Protein AF-A0AAP8HU54-F1 (afdb_monomer_lite)

InterPro domains:
  IPR036259 MFS transporter superfamily [G3DSA:1.20.1250.20] (1-126)
  IPR036259 MFS transporter superfamily [SSF103473] (1-126)
  IPR050382 Major Facilitator Superfamily Sodium/Anion Cotransporter [PTHR11662] (2-126)

Secondary structure (DSSP, 8-state):
-TTHHHHHHHHHHHHH--SSTTT-TTS-HHHHHHHHHHHHHHHHHHTTS--GGG--HHHHHH-HHHHHHHHHHHHHHHHHHHHHHHHHHHHHHHTTT-HHHHHHHHHHHHHHHHHHHHHHHHHH--

Radius of gyration: 22.6 Å; chains: 1; bounding box: 46×39×54 Å

pLDDT: mean 82.89, std 9.74, range [59.0, 95.62]

Structure (mmCIF, N/CA/C/O backbone):
data_AF-A0AAP8HU54-F1
#
_entry.id   AF-A0AAP8HU54-F1
#
loop_
_atom_site.group_PDB
_atom_site.id
_atom_site.type_symbol
_atom_site.label_atom_id
_atom_site.label_alt_id
_atom_site.label_comp_id
_atom_site.label_asym_id
_atom_site.label_entity_id
_atom_site.label_seq_id
_atom_site.pdbx_PDB_ins_code
_atom_site.Cartn_x
_atom_site.Cartn_y
_atom_site.Cartn_z
_atom_site.occupancy
_atom_site.B_iso_or_equiv
_atom_site.auth_seq_id
_atom_site.auth_comp_id
_atom_site.auth_asym_id
_atom_site.auth_atom_id
_atom_site.pdbx_PDB_model_num
ATOM 1 N N . ILE A 1 1 ? -12.004 -5.988 -28.057 1.00 59.00 1 ILE A N 1
ATOM 2 C CA . ILE A 1 1 ? -11.867 -6.905 -26.891 1.00 59.00 1 ILE A CA 1
ATOM 3 C C . ILE A 1 1 ? -11.102 -6.213 -25.733 1.00 59.00 1 ILE A C 1
ATOM 5 O O . ILE A 1 1 ? -10.771 -6.842 -24.741 1.00 59.00 1 ILE A O 1
ATOM 9 N N . GLU A 1 2 ? -10.888 -4.889 -25.768 1.00 65.94 2 GLU A N 1
ATOM 10 C CA . GLU A 1 2 ? -10.069 -4.142 -24.785 1.00 65.94 2 GLU A CA 1
ATOM 11 C C . GLU A 1 2 ? -10.822 -3.712 -23.509 1.00 65.94 2 GLU A C 1
ATOM 13 O O . GLU A 1 2 ? -10.761 -2.575 -23.067 1.00 65.94 2 GLU A O 1
ATOM 18 N N . GLY A 1 3 ? -11.553 -4.625 -22.879 1.00 80.44 3 GLY A N 1
ATOM 19 C CA . GLY A 1 3 ? -12.268 -4.299 -21.635 1.00 80.44 3 GLY A CA 1
ATOM 20 C C . GLY A 1 3 ? -12.983 -5.476 -20.996 1.00 80.44 3 GLY A C 1
ATOM 21 O O . GLY A 1 3 ? -13.371 -5.404 -19.836 1.00 80.44 3 GLY A O 1
ATOM 22 N N . LEU A 1 4 ? -13.094 -6.590 -21.723 1.00 92.19 4 LEU A N 1
ATOM 23 C CA . LEU A 1 4 ? -13.698 -7.817 -21.220 1.00 92.19 4 LEU A CA 1
ATOM 24 C C . LEU A 1 4 ? -12.980 -8.324 -19.962 1.00 92.19 4 LEU A C 1
ATOM 26 O O . LEU A 1 4 ? -13.636 -8.664 -18.988 1.00 92.19 4 LEU A O 1
ATOM 30 N N . LEU A 1 5 ? -11.644 -8.298 -19.955 1.00 91.25 5 LEU A N 1
ATOM 31 C CA . LEU A 1 5 ? -10.837 -8.654 -18.785 1.00 91.25 5 LEU A CA 1
ATOM 32 C C . LEU A 1 5 ? -11.154 -7.763 -17.577 1.00 91.25 5 LEU A C 1
ATOM 34 O O . LEU A 1 5 ? -11.419 -8.278 -16.496 1.00 91.25 5 LEU A O 1
ATOM 38 N N . SER A 1 6 ? -11.209 -6.443 -17.768 1.00 92.69 6 SER A N 1
ATOM 39 C CA . SER A 1 6 ? -11.546 -5.497 -16.699 1.00 92.69 6 SER A CA 1
ATOM 40 C C . SER A 1 6 ? -12.960 -5.721 -16.160 1.00 92.69 6 SER A C 1
ATOM 42 O O . SER A 1 6 ? -13.158 -5.717 -14.950 1.00 92.69 6 SER A O 1
ATOM 44 N N . VAL A 1 7 ? -13.937 -5.971 -17.040 1.00 94.12 7 VAL A N 1
ATOM 45 C CA . VAL A 1 7 ? -15.330 -6.257 -16.655 1.00 94.12 7 VAL A CA 1
ATOM 46 C C . VAL A 1 7 ? -15.433 -7.569 -15.878 1.00 94.12 7 VAL A C 1
ATOM 48 O O . VAL A 1 7 ? -16.133 -7.621 -14.868 1.00 94.12 7 VAL A O 1
ATOM 51 N N . VAL A 1 8 ? -14.718 -8.615 -16.298 1.00 94.62 8 VAL A N 1
ATOM 52 C CA . VAL A 1 8 ? -14.672 -9.897 -15.579 1.00 94.62 8 VAL A CA 1
ATOM 53 C C . VAL A 1 8 ? -14.087 -9.706 -14.181 1.00 94.62 8 VAL A C 1
ATOM 55 O O . VAL A 1 8 ? -14.708 -10.121 -13.204 1.00 94.62 8 VAL A O 1
ATOM 58 N N . VAL A 1 9 ? -12.942 -9.025 -14.064 1.00 94.25 9 VAL A N 1
ATOM 59 C CA . VAL A 1 9 ? -12.304 -8.758 -12.764 1.00 94.25 9 VAL A CA 1
ATOM 60 C C . VAL A 1 9 ? -13.212 -7.917 -11.867 1.00 94.25 9 VAL A C 1
ATOM 62 O O . VAL A 1 9 ? -13.386 -8.259 -10.700 1.00 94.25 9 VAL A O 1
ATOM 65 N N . LEU A 1 10 ? -13.844 -6.870 -12.405 1.00 94.56 10 LEU A N 1
ATOM 66 C CA . LEU A 1 10 ? -14.782 -6.025 -11.662 1.00 94.56 10 LEU A CA 1
ATOM 67 C C . LEU A 1 10 ? -15.990 -6.825 -11.164 1.00 94.56 10 LEU A C 1
ATOM 69 O O . LEU A 1 10 ? -16.415 -6.654 -10.027 1.00 94.56 10 LEU A O 1
ATOM 73 N N . THR A 1 11 ? -16.525 -7.714 -12.001 1.00 94.19 11 THR A N 1
ATOM 74 C CA . THR A 1 11 ? -17.677 -8.550 -11.644 1.00 94.19 11 THR A CA 1
ATOM 75 C C . THR A 1 11 ? -17.317 -9.511 -10.516 1.00 94.19 11 THR A C 1
ATOM 77 O O . THR A 1 11 ? -18.063 -9.623 -9.547 1.00 94.19 11 THR A O 1
ATOM 80 N N . ILE A 1 12 ? -16.156 -10.168 -10.598 1.00 92.81 12 ILE A N 1
ATOM 81 C CA . ILE A 1 12 ? -15.667 -11.046 -9.525 1.00 92.81 12 ILE A CA 1
ATOM 82 C C . ILE A 1 12 ? -15.455 -10.240 -8.243 1.00 92.81 12 ILE A C 1
ATOM 84 O O . ILE A 1 12 ? -15.939 -10.640 -7.187 1.00 92.81 12 ILE A O 1
ATOM 88 N N . TRP A 1 13 ? -14.777 -9.093 -8.335 1.00 92.06 13 TRP A N 1
ATOM 89 C CA . TRP A 1 13 ? -14.546 -8.213 -7.193 1.00 92.06 13 TRP A CA 1
ATOM 90 C C . TRP A 1 13 ? -15.863 -7.804 -6.530 1.00 92.06 13 TRP A C 1
ATOM 92 O O . TRP A 1 13 ? -16.002 -7.977 -5.326 1.00 92.06 13 TRP A O 1
ATOM 102 N N . TRP A 1 14 ? -16.855 -7.369 -7.309 1.00 89.00 14 TRP A N 1
ATOM 103 C CA . TRP A 1 14 ? -18.169 -6.961 -6.808 1.00 89.00 14 TRP A CA 1
ATOM 104 C C . TRP A 1 14 ? -18.908 -8.081 -6.062 1.00 89.00 14 TRP A C 1
ATOM 106 O O . TRP A 1 14 ? -19.617 -7.816 -5.097 1.00 89.00 14 TRP A O 1
ATOM 116 N N . LEU A 1 15 ? -18.745 -9.337 -6.489 1.00 87.69 15 LEU A N 1
ATOM 117 C CA . LEU A 1 15 ? -19.390 -10.487 -5.849 1.00 87.69 15 LEU A CA 1
ATOM 118 C C . LEU A 1 15 ? -18.675 -10.965 -4.576 1.00 87.69 15 LEU A C 1
ATOM 120 O O . LEU A 1 15 ? -19.304 -11.614 -3.740 1.00 87.69 15 LEU A O 1
ATOM 124 N N . VAL A 1 16 ? -17.375 -10.691 -4.446 1.00 87.50 16 VAL A N 1
ATOM 125 C CA . VAL A 1 16 ? -16.528 -11.211 -3.357 1.00 87.50 16 VAL A CA 1
ATOM 126 C C . VAL A 1 16 ? -16.244 -10.157 -2.286 1.00 87.50 16 VAL A C 1
ATOM 128 O O . VAL A 1 16 ? -16.049 -10.506 -1.119 1.00 87.50 16 VAL A O 1
ATOM 131 N N . ILE A 1 17 ? -16.210 -8.876 -2.659 1.00 89.44 17 ILE A N 1
ATOM 132 C CA . ILE A 1 17 ? -15.878 -7.786 -1.746 1.00 89.44 17 ILE A CA 1
ATOM 133 C C . ILE A 1 17 ? -16.904 -7.692 -0.614 1.00 89.44 17 ILE A C 1
ATOM 135 O O . ILE A 1 17 ? -18.110 -7.850 -0.799 1.00 89.44 17 ILE A O 1
ATOM 139 N N . SER A 1 18 ? -16.419 -7.466 0.599 1.00 88.19 18 SER A N 1
ATOM 140 C CA . SER A 1 18 ? -17.252 -7.217 1.772 1.00 88.19 18 SER A CA 1
ATOM 141 C C . SER A 1 18 ? -16.492 -6.263 2.679 1.00 88.19 18 SER A C 1
ATOM 143 O O . SER A 1 18 ? -15.377 -6.570 3.096 1.00 88.19 18 SER A O 1
ATOM 145 N N . ASP A 1 19 ? -17.079 -5.104 2.974 1.00 84.25 19 ASP A N 1
ATOM 146 C CA . ASP A 1 19 ? -16.418 -4.060 3.769 1.00 84.25 19 ASP A CA 1
ATOM 147 C C . ASP A 1 19 ? -16.298 -4.445 5.250 1.00 84.25 19 ASP A C 1
ATOM 149 O O . ASP A 1 19 ? -15.489 -3.882 5.995 1.00 84.25 19 ASP A O 1
ATOM 153 N N . ARG A 1 20 ? -17.123 -5.398 5.701 1.00 82.81 20 ARG A N 1
ATOM 154 C CA . ARG A 1 20 ? -17.174 -5.864 7.088 1.00 82.81 20 ARG A CA 1
ATOM 155 C C . ARG A 1 20 ? -17.175 -7.389 7.159 1.00 82.81 20 ARG A C 1
ATOM 157 O O . ARG A 1 20 ? -17.864 -8.025 6.361 1.00 82.81 20 ARG A O 1
ATOM 164 N N . PRO A 1 21 ? -16.515 -7.988 8.172 1.00 84.06 21 PRO A N 1
ATOM 165 C CA . PRO A 1 21 ? -16.572 -9.434 8.399 1.00 84.06 21 PRO A CA 1
ATOM 166 C C . PRO A 1 21 ? -18.005 -9.958 8.583 1.00 84.06 21 PRO A C 1
ATOM 168 O O . PRO A 1 21 ? -18.292 -11.099 8.249 1.00 84.06 21 PRO A O 1
ATOM 171 N N . GLU A 1 22 ? -18.912 -9.120 9.099 1.00 83.62 22 GLU A N 1
ATOM 172 C CA . GLU A 1 22 ? -20.332 -9.440 9.322 1.00 83.62 22 GLU A CA 1
ATOM 173 C C . GLU A 1 22 ? -21.094 -9.689 8.011 1.00 83.62 22 GLU A C 1
ATOM 175 O O . GLU A 1 22 ? -22.018 -10.499 7.976 1.00 83.62 22 GLU A O 1
ATOM 180 N N . GLU A 1 23 ? -20.685 -9.016 6.934 1.00 83.56 23 GLU A N 1
ATOM 181 C CA . GLU A 1 23 ? -21.323 -9.053 5.613 1.00 83.56 23 GLU A CA 1
ATOM 182 C C . GLU A 1 23 ? -20.648 -10.072 4.675 1.00 83.56 23 GLU A C 1
ATOM 184 O O . GLU A 1 23 ? -21.200 -10.435 3.634 1.00 83.56 23 GLU A O 1
ATOM 189 N N . ALA A 1 24 ? -19.471 -10.579 5.062 1.00 85.12 24 ALA A N 1
ATOM 190 C CA . ALA A 1 24 ? -18.670 -11.508 4.277 1.00 85.12 24 ALA A CA 1
ATOM 191 C C . ALA A 1 24 ? -19.309 -12.903 4.210 1.00 85.12 24 ALA A C 1
ATOM 193 O O . ALA A 1 24 ? -19.139 -13.743 5.094 1.00 85.12 24 ALA A O 1
ATOM 194 N N . ARG A 1 25 ? -20.017 -13.183 3.109 1.00 80.38 25 ARG A N 1
ATOM 195 C CA . ARG A 1 25 ? -20.697 -14.474 2.870 1.00 80.38 25 ARG A CA 1
ATOM 196 C C . ARG A 1 25 ? -19.745 -15.654 2.660 1.00 80.38 25 ARG A C 1
ATOM 198 O O . ARG A 1 25 ? -20.169 -16.798 2.784 1.00 80.38 25 ARG A O 1
ATOM 205 N N . TRP A 1 26 ? -18.492 -15.381 2.310 1.00 85.44 26 TRP A N 1
ATOM 206 C CA . TRP A 1 26 ? -17.462 -16.390 2.060 1.00 85.44 26 TRP A CA 1
ATOM 207 C C . TRP A 1 26 ? -16.705 -16.807 3.329 1.00 85.44 26 TRP A C 1
ATOM 209 O O . TRP A 1 26 ? -15.982 -17.801 3.300 1.00 85.44 26 TRP A O 1
ATOM 219 N N . LEU A 1 27 ? -16.859 -16.070 4.436 1.00 86.31 27 LEU A N 1
ATOM 220 C CA . LEU A 1 27 ? -16.078 -16.279 5.649 1.00 86.31 27 LEU A CA 1
ATOM 221 C C . LEU A 1 27 ? -16.747 -17.315 6.576 1.00 86.31 27 LEU A C 1
ATOM 223 O O . LEU A 1 27 ? -17.928 -17.166 6.909 1.00 86.31 27 LEU A O 1
ATOM 227 N N . PRO A 1 28 ? -16.023 -18.347 7.050 1.00 90.44 28 PRO A N 1
ATOM 228 C CA . PRO A 1 28 ? -16.560 -19.307 8.008 1.00 90.44 28 PRO A CA 1
ATOM 229 C C . PRO A 1 28 ? -17.014 -18.635 9.308 1.00 90.44 28 PRO A C 1
ATOM 231 O O . PRO A 1 28 ? -16.346 -17.740 9.826 1.00 90.44 28 PRO A O 1
ATOM 234 N N . ALA A 1 29 ? -18.111 -19.123 9.898 1.00 88.00 29 ALA A N 1
ATOM 235 C CA . ALA A 1 29 ? -18.689 -18.537 11.113 1.00 88.00 29 ALA A CA 1
ATOM 236 C C . ALA A 1 29 ? -17.674 -18.417 12.266 1.00 88.00 29 ALA A C 1
ATOM 238 O O . ALA A 1 29 ? -17.625 -17.396 12.941 1.00 88.00 29 ALA A O 1
ATOM 239 N N . LYS A 1 30 ? -16.804 -19.421 12.442 1.00 88.38 30 LYS A N 1
ATOM 240 C CA . LYS A 1 30 ? -15.763 -19.419 13.481 1.00 88.38 30 LYS A CA 1
ATOM 241 C C . LYS A 1 30 ? -14.733 -18.297 13.292 1.00 88.38 30 LYS A C 1
ATOM 243 O O . LYS A 1 30 ? -14.358 -17.647 14.263 1.00 88.38 30 LYS A O 1
ATOM 248 N N . GLU A 1 31 ? -14.263 -18.084 12.063 1.00 88.44 31 GLU A N 1
ATOM 249 C CA . GLU A 1 31 ? -13.284 -17.034 11.747 1.00 88.44 31 GLU A CA 1
ATOM 250 C C . GLU A 1 31 ? -13.913 -15.650 11.846 1.00 88.44 31 GLU A C 1
ATOM 252 O O . GLU A 1 31 ? -13.321 -14.741 12.424 1.00 88.44 31 GLU A O 1
ATOM 257 N N . ARG A 1 32 ? -15.151 -15.509 11.362 1.00 88.75 32 ARG A N 1
ATOM 258 C CA . ARG A 1 32 ? -15.933 -14.285 11.525 1.00 88.75 32 ARG A CA 1
ATOM 259 C C . ARG A 1 32 ? -16.059 -13.904 12.996 1.00 88.75 32 ARG A C 1
ATOM 261 O O . ARG A 1 32 ? -15.737 -12.777 13.359 1.00 88.75 32 ARG A O 1
ATOM 268 N N . ASP A 1 33 ? -16.486 -14.834 13.843 1.00 89.50 33 ASP A N 1
ATOM 269 C CA . ASP A 1 33 ? -16.712 -14.558 15.261 1.00 89.50 33 ASP A CA 1
ATOM 270 C C . ASP A 1 33 ? -15.392 -14.232 15.989 1.00 89.50 33 ASP A C 1
ATOM 272 O O . ASP A 1 33 ? -15.359 -13.346 16.850 1.00 89.50 33 ASP A O 1
ATOM 276 N N . TYR A 1 34 ? -14.282 -14.870 15.594 1.00 90.62 34 TYR A N 1
ATOM 277 C CA . TYR A 1 34 ? -12.939 -14.509 16.056 1.00 90.62 34 TYR A CA 1
ATOM 278 C C . TYR A 1 34 ? -12.567 -13.067 15.672 1.00 90.62 34 TYR A C 1
ATOM 280 O O . TYR A 1 34 ? -12.228 -12.272 16.553 1.00 90.62 34 TYR A O 1
ATOM 288 N N . LEU A 1 35 ? -12.696 -12.699 14.391 1.00 89.62 35 LEU A N 1
ATOM 289 C CA . LEU A 1 35 ? -12.380 -11.352 13.903 1.00 89.62 35 LEU A CA 1
ATOM 290 C C . LEU A 1 35 ? -13.239 -10.284 14.584 1.00 89.62 35 LEU A C 1
ATOM 292 O O . LEU A 1 35 ? -12.719 -9.244 14.982 1.00 89.62 35 LEU A O 1
ATOM 296 N N . LEU A 1 36 ? -14.539 -10.538 14.759 1.00 91.50 36 LEU A N 1
ATOM 297 C CA . LEU A 1 36 ? -15.446 -9.614 15.444 1.00 91.50 36 LEU A CA 1
ATOM 298 C C . LEU A 1 36 ? -15.055 -9.410 16.906 1.00 91.50 36 LEU A C 1
ATOM 300 O O . LEU A 1 36 ? -15.068 -8.280 17.399 1.00 91.50 36 LEU A O 1
ATOM 304 N N . THR A 1 37 ? -14.665 -10.488 17.584 1.00 91.44 37 THR A N 1
ATOM 305 C CA . THR A 1 37 ? -14.209 -10.428 18.976 1.00 91.44 37 THR A CA 1
ATOM 306 C C . THR A 1 37 ? -12.915 -9.623 19.101 1.00 91.44 37 THR A C 1
ATOM 308 O O . THR A 1 37 ? -12.811 -8.764 19.983 1.00 91.44 37 THR A O 1
ATOM 311 N N . GLU A 1 38 ? -11.948 -9.845 18.209 1.00 90.44 38 GLU A N 1
ATOM 312 C CA . GLU A 1 38 ? -10.676 -9.113 18.216 1.00 90.44 38 GLU A CA 1
ATOM 313 C C . GLU A 1 38 ? -10.870 -7.631 17.864 1.00 90.44 38 GLU A C 1
ATOM 315 O O . GLU A 1 38 ? -10.398 -6.752 18.585 1.00 90.44 38 GLU A O 1
ATOM 320 N N . LEU A 1 39 ? -11.669 -7.331 16.834 1.00 88.06 39 LEU A N 1
ATOM 321 C CA . LEU A 1 39 ? -12.036 -5.961 16.456 1.00 88.06 39 LEU A CA 1
ATOM 322 C C . LEU A 1 39 ? -12.724 -5.220 17.609 1.00 88.06 39 LEU A C 1
ATOM 324 O O . LEU A 1 39 ? -12.442 -4.043 17.850 1.00 88.06 39 LEU A O 1
ATOM 328 N N . ALA A 1 40 ? -13.615 -5.890 18.342 1.00 88.56 40 ALA A N 1
ATOM 329 C CA . ALA A 1 40 ? -14.256 -5.316 19.519 1.00 88.56 40 ALA A CA 1
ATOM 330 C C . ALA A 1 40 ? -13.247 -5.049 20.648 1.00 88.56 40 ALA A C 1
ATOM 332 O O . ALA A 1 40 ? -13.320 -4.001 21.298 1.00 88.56 40 ALA A O 1
ATOM 333 N N . ARG A 1 41 ? -12.281 -5.953 20.865 1.00 89.50 41 ARG A N 1
ATOM 334 C CA . ARG A 1 41 ? -11.194 -5.761 21.837 1.00 89.50 41 ARG A CA 1
ATOM 335 C C . ARG A 1 41 ? -10.326 -4.557 21.468 1.00 89.50 41 ARG A C 1
ATOM 337 O O . ARG A 1 41 ? -10.069 -3.711 22.325 1.00 89.50 41 ARG A O 1
ATOM 344 N N . GLU A 1 42 ? -9.929 -4.436 20.204 1.00 85.38 42 GLU A N 1
ATOM 345 C CA . GLU A 1 42 ? -9.151 -3.297 19.712 1.00 85.38 42 GLU A CA 1
ATOM 346 C C . GLU A 1 42 ? -9.895 -1.968 19.853 1.00 85.38 42 GLU A C 1
ATOM 348 O O . GLU A 1 42 ? -9.300 -0.970 20.268 1.00 85.38 42 GLU A O 1
ATOM 353 N N . ARG A 1 43 ? -11.193 -1.937 19.523 1.00 83.62 43 ARG A N 1
ATOM 354 C CA . ARG A 1 43 ? -12.023 -0.734 19.681 1.00 83.62 43 ARG A CA 1
ATOM 355 C C . ARG A 1 43 ? -12.052 -0.286 21.139 1.00 83.62 43 ARG A C 1
ATOM 357 O O . ARG A 1 43 ? -11.707 0.863 21.403 1.00 83.62 43 ARG A O 1
ATOM 364 N N . LYS A 1 44 ? -12.312 -1.204 22.075 1.00 83.12 44 LY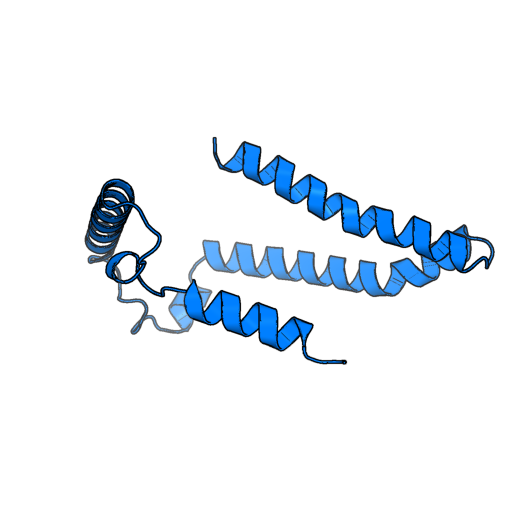S A N 1
ATOM 365 C CA . LYS A 1 44 ? -12.280 -0.921 23.521 1.00 83.12 44 LYS A CA 1
ATOM 366 C C . LYS A 1 44 ? -10.915 -0.428 23.998 1.00 83.12 44 LYS A C 1
ATOM 368 O O . LYS A 1 44 ? -10.833 0.540 24.747 1.00 83.12 44 LYS A O 1
ATOM 373 N N . ALA A 1 45 ? -9.822 -1.019 23.515 1.00 80.81 45 ALA A N 1
ATOM 374 C CA . ALA A 1 45 ? -8.470 -0.555 23.842 1.00 80.81 45 ALA A CA 1
ATOM 375 C C . ALA A 1 45 ? -8.170 0.866 23.314 1.00 80.81 45 ALA A C 1
ATOM 377 O O . ALA A 1 45 ? -7.293 1.560 23.838 1.00 80.81 45 ALA A O 1
ATOM 378 N N . ARG A 1 46 ? -8.884 1.316 22.274 1.00 73.56 46 ARG A N 1
ATOM 379 C CA . ARG A 1 46 ? -8.732 2.643 21.658 1.00 73.56 46 ARG A CA 1
ATOM 380 C C . ARG A 1 46 ? -9.735 3.686 22.164 1.00 73.56 46 ARG A C 1
ATOM 382 O O . ARG A 1 46 ? -9.487 4.866 21.932 1.00 73.56 46 ARG A O 1
ATOM 389 N N . GLU A 1 47 ? -10.798 3.302 22.875 1.00 64.81 47 GLU A N 1
ATOM 390 C CA . GLU A 1 47 ? -11.862 4.198 23.380 1.00 64.81 47 GLU A CA 1
ATOM 391 C C . GLU A 1 47 ? -11.353 5.329 24.299 1.00 64.81 47 GLU A C 1
ATOM 393 O O . GLU A 1 47 ? -11.985 6.377 24.391 1.00 64.81 47 GLU A O 1
ATOM 398 N N . GLY A 1 48 ? -10.172 5.183 24.913 1.00 60.06 48 GLY A N 1
ATOM 399 C CA . GLY A 1 48 ? -9.513 6.244 25.694 1.00 60.06 48 GLY A CA 1
ATOM 400 C C . GLY A 1 48 ? -8.666 7.239 24.883 1.00 60.06 48 GLY A C 1
ATOM 401 O O . GLY A 1 48 ? -8.041 8.128 25.463 1.00 60.06 48 GLY A O 1
ATOM 402 N N . ARG A 1 49 ? -8.577 7.092 23.555 1.00 63.53 49 ARG A N 1
ATOM 403 C CA . ARG A 1 49 ? -7.795 7.972 22.666 1.00 63.53 49 ARG A CA 1
ATOM 404 C C . ARG A 1 49 ? -8.731 8.879 21.867 1.00 63.53 49 ARG A C 1
ATOM 406 O O . ARG A 1 49 ? -9.860 8.511 21.564 1.00 63.53 49 ARG A O 1
ATOM 413 N N . VAL A 1 50 ? -8.252 10.075 21.508 1.00 59.31 50 VAL A N 1
ATOM 414 C CA . VAL A 1 50 ? -9.016 11.038 20.694 1.00 59.31 50 VAL A CA 1
ATOM 415 C C . VAL A 1 50 ? -9.540 10.335 19.431 1.00 59.31 50 VAL A C 1
ATOM 417 O O . VAL A 1 50 ? -8.727 9.756 18.703 1.00 59.31 50 VAL A O 1
ATOM 420 N N . PRO A 1 51 ? -10.857 10.378 19.145 1.00 62.41 51 PRO A N 1
ATOM 421 C CA . PRO A 1 51 ? -11.418 9.780 17.939 1.00 62.41 51 PRO A CA 1
ATOM 422 C C . PRO A 1 51 ? -10.701 10.310 16.695 1.00 62.41 51 PRO A C 1
ATOM 424 O O . PRO A 1 51 ? -10.549 11.524 16.550 1.00 62.41 51 PRO A O 1
ATOM 427 N N . ALA A 1 52 ? -10.294 9.424 15.778 1.00 61.19 52 ALA A N 1
ATOM 428 C CA . ALA A 1 52 ? -9.572 9.808 14.558 1.00 61.19 52 ALA A CA 1
ATOM 429 C C . ALA A 1 52 ? -10.317 10.888 13.746 1.00 61.19 52 ALA A C 1
ATOM 431 O O . ALA A 1 52 ? -9.691 11.791 13.202 1.00 61.19 52 ALA A O 1
ATOM 432 N N . ALA A 1 53 ? -11.654 10.861 13.768 1.00 61.84 53 ALA A N 1
ATOM 433 C CA . ALA A 1 53 ? -12.524 11.838 13.111 1.00 61.84 53 ALA A CA 1
ATOM 434 C C . ALA A 1 53 ? -12.444 13.270 13.687 1.00 61.84 53 ALA A C 1
ATOM 436 O O . ALA A 1 53 ? -12.910 14.209 13.050 1.00 61.84 53 ALA A O 1
ATOM 437 N N . LYS A 1 54 ? -11.875 13.457 14.886 1.00 63.81 54 LYS A N 1
ATOM 438 C CA . LYS A 1 54 ? -11.692 14.768 15.539 1.00 63.81 54 LYS A CA 1
ATOM 439 C C . LYS A 1 54 ? -10.219 15.100 15.792 1.00 63.81 54 LYS A C 1
ATOM 441 O O . LYS A 1 54 ? -9.919 16.057 16.506 1.00 63.81 54 LYS A O 1
ATOM 446 N N . ALA A 1 55 ? -9.290 14.310 15.253 1.00 66.69 55 ALA A N 1
ATOM 447 C CA . ALA A 1 55 ? -7.871 14.563 15.435 1.00 66.69 55 ALA A CA 1
ATOM 448 C C . ALA A 1 55 ? -7.468 15.828 14.651 1.00 66.69 55 ALA A C 1
ATOM 450 O O . ALA A 1 55 ? -7.663 15.880 13.437 1.00 66.69 55 ALA A O 1
ATOM 451 N N . PRO A 1 56 ? -6.900 16.860 15.301 1.00 77.56 56 PRO A N 1
ATOM 452 C CA . PRO A 1 56 ? -6.452 18.044 14.582 1.00 77.56 56 PRO A CA 1
ATOM 453 C C . PRO A 1 56 ? -5.297 17.664 13.651 1.00 77.56 56 PRO A C 1
ATOM 455 O O . PRO A 1 56 ? -4.418 16.898 14.046 1.00 77.56 56 PRO A O 1
ATOM 458 N N . LEU A 1 57 ? -5.234 18.246 12.449 1.00 78.88 57 LEU A N 1
ATOM 459 C CA . LEU A 1 57 ? -4.163 17.974 11.476 1.00 78.88 57 LEU A CA 1
ATOM 460 C C . LEU A 1 57 ? -2.760 18.152 12.093 1.00 78.88 57 LEU A C 1
ATOM 462 O O . LEU A 1 57 ? -1.840 17.382 11.839 1.00 78.88 57 LEU A O 1
ATOM 466 N N . LYS A 1 58 ? -2.610 19.108 13.015 1.00 80.00 58 LYS A N 1
ATOM 467 C CA . LYS A 1 58 ? -1.373 19.330 13.779 1.00 80.00 58 LYS A CA 1
ATOM 468 C C . LYS A 1 58 ? -0.960 18.132 14.653 1.00 80.00 58 LYS A C 1
ATOM 470 O O . LYS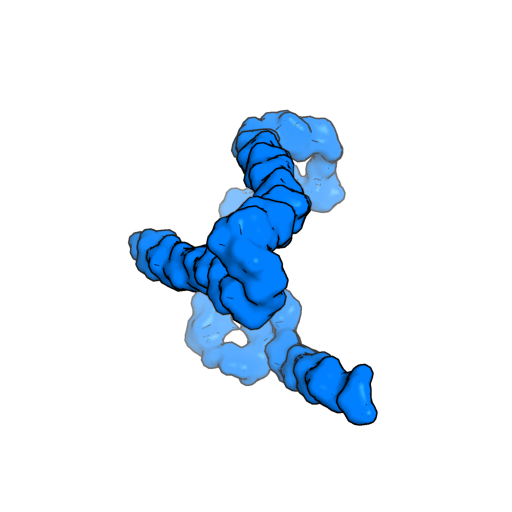 A 1 58 ? 0.228 17.938 14.897 1.00 80.00 58 LYS A O 1
ATOM 475 N N . ALA A 1 59 ? -1.906 17.318 15.127 1.00 79.88 59 ALA A N 1
ATOM 476 C CA . ALA A 1 59 ? -1.605 16.095 15.874 1.00 79.88 59 ALA A CA 1
ATOM 477 C C . ALA A 1 59 ? -0.995 15.001 14.987 1.00 79.88 59 ALA A C 1
ATOM 479 O O . ALA A 1 59 ? -0.194 14.213 15.486 1.00 79.88 59 ALA A O 1
ATOM 480 N N . VAL A 1 60 ? -1.306 14.997 13.687 1.00 80.38 60 VAL A N 1
ATOM 481 C CA . VAL A 1 60 ? -0.719 14.083 12.696 1.00 80.38 60 VAL A CA 1
ATOM 482 C C . VAL A 1 60 ? 0.781 14.359 12.561 1.00 80.38 60 VAL A C 1
ATOM 484 O O . VAL A 1 60 ? 1.592 13.466 12.787 1.00 80.38 60 VAL A O 1
ATOM 487 N N . PHE A 1 61 ? 1.164 15.621 12.343 1.00 84.75 61 PHE A N 1
ATOM 488 C CA . PHE A 1 61 ? 2.574 16.035 12.269 1.00 84.75 61 PHE A CA 1
ATOM 489 C C . PHE A 1 61 ? 3.337 15.880 13.594 1.00 84.75 61 PHE A C 1
ATOM 491 O O . PHE A 1 61 ? 4.557 15.743 13.605 1.00 84.75 61 PHE A O 1
ATOM 498 N N . ARG A 1 62 ? 2.635 15.869 14.734 1.00 83.69 62 ARG A N 1
ATOM 499 C CA . ARG A 1 62 ? 3.249 15.624 16.049 1.00 83.69 62 ARG A CA 1
ATOM 500 C C . ARG A 1 62 ? 3.510 14.137 16.320 1.00 83.69 62 ARG A C 1
ATOM 502 O O . ARG A 1 62 ? 4.245 13.806 17.252 1.00 83.69 62 ARG A O 1
ATOM 509 N N . ASN A 1 63 ? 2.934 13.232 15.528 1.00 85.00 63 ASN A N 1
ATOM 510 C CA . ASN A 1 63 ? 3.180 11.803 15.655 1.00 85.00 63 ASN A CA 1
ATOM 511 C C . ASN A 1 63 ? 4.563 11.454 15.077 1.00 85.00 63 ASN A C 1
ATOM 513 O O . ASN A 1 63 ? 4.741 11.309 13.869 1.00 85.00 63 ASN A O 1
ATOM 517 N N . LYS A 1 64 ? 5.551 11.286 15.967 1.00 85.56 64 LYS A N 1
ATOM 518 C CA . LYS A 1 64 ? 6.935 10.941 15.596 1.00 85.56 64 LYS A CA 1
ATOM 519 C C . LYS A 1 64 ? 7.032 9.636 14.797 1.00 85.56 64 LYS A C 1
ATOM 521 O O . LYS A 1 64 ? 7.891 9.534 13.929 1.00 85.56 64 LYS A O 1
ATOM 526 N N . GLY A 1 65 ? 6.176 8.652 15.084 1.00 88.44 65 GLY A N 1
ATOM 527 C CA . GLY A 1 65 ? 6.144 7.383 14.353 1.00 88.44 65 GLY A CA 1
ATOM 528 C C . GLY A 1 65 ? 5.705 7.585 12.907 1.00 88.44 65 GLY A C 1
ATOM 529 O O . GLY A 1 65 ? 6.400 7.163 11.988 1.00 88.44 65 GLY A O 1
ATOM 530 N N . LEU A 1 66 ? 4.618 8.331 12.705 1.00 89.00 66 LEU A N 1
ATOM 531 C CA . LEU A 1 66 ? 4.155 8.687 11.366 1.00 89.00 66 LEU A CA 1
ATOM 532 C C . LEU A 1 66 ? 5.205 9.496 10.600 1.00 89.00 66 LEU A C 1
ATOM 534 O O . LEU A 1 66 ? 5.454 9.219 9.434 1.00 89.00 66 LEU A O 1
ATOM 538 N N . MET A 1 67 ? 5.860 10.463 11.247 1.00 91.88 67 MET A N 1
ATOM 539 C CA . MET A 1 67 ? 6.865 11.276 10.560 1.00 91.88 67 MET A CA 1
ATOM 540 C C . MET A 1 67 ? 8.089 10.475 10.126 1.00 91.88 67 MET A C 1
ATOM 542 O O . MET A 1 67 ? 8.614 10.721 9.043 1.00 91.88 67 MET A O 1
ATOM 546 N N . ARG A 1 68 ? 8.495 9.466 10.906 1.00 93.12 68 ARG A N 1
ATOM 547 C CA . ARG A 1 68 ? 9.518 8.504 10.474 1.00 93.12 68 ARG A CA 1
ATOM 548 C C . ARG A 1 68 ? 9.077 7.736 9.229 1.00 93.12 68 ARG A C 1
ATOM 550 O O . ARG A 1 68 ? 9.869 7.628 8.302 1.00 93.12 68 ARG A O 1
ATOM 557 N N . LEU A 1 69 ? 7.828 7.262 9.184 1.00 93.12 69 LEU A N 1
ATOM 558 C CA . LEU A 1 69 ? 7.283 6.578 8.004 1.00 93.12 69 LEU A CA 1
ATOM 559 C C . LEU A 1 69 ? 7.228 7.500 6.782 1.00 93.12 69 LEU A C 1
ATOM 561 O O . LEU A 1 69 ? 7.588 7.074 5.693 1.00 93.12 69 LEU A O 1
ATOM 565 N N . VAL A 1 70 ? 6.842 8.766 6.956 1.00 93.56 70 VAL A N 1
ATOM 566 C CA . VAL A 1 70 ? 6.815 9.753 5.863 1.00 93.56 70 VAL A CA 1
ATOM 567 C C . VAL A 1 70 ? 8.213 10.001 5.307 1.00 93.56 70 VAL A C 1
ATOM 569 O O . VAL A 1 70 ? 8.395 9.977 4.095 1.00 93.56 70 VAL A O 1
ATOM 572 N N . VAL A 1 71 ? 9.205 10.214 6.174 1.00 95.19 71 VAL A N 1
ATOM 573 C CA . VAL A 1 71 ? 10.596 10.429 5.749 1.00 95.19 71 VAL A CA 1
ATOM 574 C C . VAL A 1 71 ? 11.150 9.183 5.059 1.00 95.19 71 VAL A C 1
ATOM 576 O O . VAL A 1 71 ? 11.754 9.293 3.996 1.00 95.19 71 VAL A O 1
ATOM 579 N N . LEU A 1 72 ? 10.898 7.996 5.616 1.00 95.62 72 LEU A N 1
ATOM 580 C CA . LEU A 1 72 ? 11.286 6.729 4.999 1.00 95.62 72 LEU A CA 1
ATOM 581 C C . LEU A 1 72 ? 10.660 6.575 3.606 1.00 95.62 72 LEU A C 1
ATOM 583 O O . LEU A 1 72 ? 11.365 6.283 2.645 1.00 95.62 72 LEU A O 1
ATOM 587 N N . ASN A 1 73 ? 9.357 6.839 3.489 1.00 94.19 73 ASN A N 1
ATOM 588 C CA . ASN A 1 73 ? 8.637 6.775 2.223 1.00 94.19 73 ASN A CA 1
ATOM 589 C C . ASN A 1 73 ? 9.157 7.811 1.218 1.00 94.19 73 ASN A C 1
ATOM 591 O O . ASN A 1 73 ? 9.254 7.521 0.034 1.00 94.19 73 ASN A O 1
ATOM 595 N N . PHE A 1 74 ? 9.531 9.008 1.671 1.00 95.62 74 PHE A N 1
ATOM 596 C CA . PHE A 1 74 ? 10.118 10.034 0.810 1.00 95.62 74 PHE A CA 1
ATOM 597 C C . PHE A 1 74 ? 11.439 9.567 0.182 1.00 95.62 74 PHE A C 1
ATOM 599 O O . PHE A 1 74 ? 11.625 9.694 -1.031 1.00 95.62 74 PHE A O 1
ATOM 606 N N . PHE A 1 75 ? 12.338 8.988 0.981 1.00 95.19 75 PHE A N 1
ATOM 607 C CA . PHE A 1 75 ? 13.593 8.435 0.465 1.00 95.19 75 PHE A CA 1
ATOM 608 C C . PHE A 1 75 ? 13.361 7.229 -0.445 1.00 95.19 75 PHE A C 1
ATOM 610 O O . PHE A 1 75 ? 13.997 7.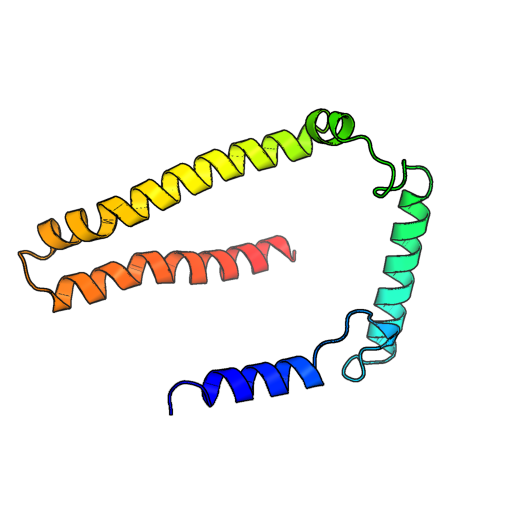139 -1.493 1.00 95.19 75 PHE A O 1
ATOM 617 N N . TYR A 1 76 ? 12.417 6.355 -0.085 1.00 93.75 76 TYR A N 1
ATOM 618 C CA . TYR A 1 76 ? 12.008 5.234 -0.927 1.00 93.75 76 TYR A CA 1
ATOM 619 C C . TYR A 1 76 ? 11.523 5.712 -2.302 1.00 93.75 76 TYR A C 1
ATOM 621 O O . TYR A 1 76 ? 12.083 5.304 -3.314 1.00 93.75 76 TYR A O 1
ATOM 629 N N . GLN A 1 77 ? 10.571 6.651 -2.349 1.00 94.19 77 GLN A N 1
ATOM 630 C CA . GLN A 1 77 ? 10.053 7.193 -3.609 1.00 94.19 77 GLN A CA 1
ATOM 631 C C . GLN A 1 77 ? 11.139 7.901 -4.425 1.00 94.19 77 GLN A C 1
ATOM 633 O O . GLN A 1 77 ? 11.169 7.783 -5.644 1.00 94.19 77 GLN A O 1
ATOM 638 N N . THR A 1 78 ? 12.043 8.633 -3.770 1.00 93.19 78 THR A N 1
ATOM 639 C CA . THR A 1 78 ? 13.162 9.292 -4.461 1.00 93.19 78 THR A CA 1
ATOM 640 C C . THR A 1 78 ? 14.075 8.263 -5.134 1.00 93.19 78 THR A C 1
ATOM 642 O O . THR A 1 78 ? 14.458 8.445 -6.289 1.00 93.19 78 THR A O 1
ATOM 645 N N . GLY A 1 79 ? 14.388 7.167 -4.434 1.00 89.75 79 GLY A N 1
ATOM 646 C CA . GLY A 1 79 ? 15.156 6.052 -4.987 1.00 89.75 79 GLY A CA 1
ATOM 647 C C . GLY A 1 79 ? 14.429 5.345 -6.130 1.00 89.75 79 GLY A C 1
ATOM 648 O O . GLY A 1 79 ? 15.037 5.098 -7.167 1.00 89.75 79 GLY A O 1
ATOM 649 N N . ASP A 1 80 ? 13.131 5.087 -5.974 1.00 88.94 80 ASP A N 1
ATOM 650 C CA . ASP A 1 80 ? 12.289 4.420 -6.974 1.00 88.94 80 ASP A CA 1
ATOM 651 C C . ASP A 1 80 ? 12.171 5.223 -8.280 1.00 88.94 80 ASP A C 1
ATOM 653 O O . ASP A 1 80 ? 12.333 4.683 -9.378 1.00 88.94 80 ASP A O 1
ATOM 657 N N . TYR A 1 81 ? 11.990 6.544 -8.187 1.00 89.00 81 TYR A N 1
ATOM 658 C CA . TYR A 1 81 ? 11.987 7.406 -9.370 1.00 89.00 81 TYR A CA 1
ATOM 659 C C . TYR A 1 81 ? 13.362 7.480 -10.038 1.00 89.00 81 TYR A C 1
ATOM 661 O O . TYR A 1 81 ? 13.442 7.405 -11.265 1.00 89.00 81 TYR A O 1
ATOM 669 N N . GLY A 1 82 ? 14.445 7.591 -9.261 1.00 87.69 82 GLY A N 1
ATOM 670 C CA . GLY A 1 82 ? 15.805 7.561 -9.809 1.00 87.69 82 GLY A CA 1
ATOM 671 C C . GLY A 1 82 ? 16.093 6.246 -10.535 1.00 87.69 82 GLY A C 1
ATOM 672 O O . GLY A 1 82 ? 16.592 6.243 -11.660 1.00 87.69 82 GLY A O 1
ATOM 673 N N . TYR A 1 83 ? 15.686 5.135 -9.925 1.00 85.00 83 TYR A N 1
ATOM 674 C CA . TYR A 1 83 ? 15.752 3.804 -10.506 1.00 85.00 83 TYR A CA 1
ATOM 675 C C . TYR A 1 83 ? 14.959 3.719 -11.819 1.00 85.00 83 TYR A C 1
ATOM 677 O O . TYR A 1 83 ? 15.520 3.361 -12.849 1.00 85.00 83 TYR A O 1
ATOM 685 N N . THR A 1 84 ? 13.693 4.130 -11.825 1.00 83.88 84 THR A N 1
ATOM 686 C CA . THR A 1 84 ? 12.821 4.051 -13.008 1.00 83.88 84 THR A CA 1
ATOM 687 C C . THR A 1 84 ? 13.333 4.895 -14.178 1.00 83.88 84 THR A C 1
ATOM 689 O O . THR A 1 84 ? 13.236 4.476 -15.331 1.00 83.88 84 THR A O 1
ATOM 692 N N . LEU A 1 85 ? 13.903 6.072 -13.903 1.00 84.88 85 LEU A N 1
ATOM 693 C CA . LEU A 1 85 ? 14.424 6.964 -14.942 1.00 84.88 85 LEU A CA 1
ATOM 694 C C . LEU A 1 85 ? 15.752 6.479 -15.532 1.00 84.88 85 LEU A C 1
ATOM 696 O O . LEU A 1 85 ? 15.972 6.626 -16.734 1.00 84.88 85 LEU A O 1
ATOM 700 N N . TRP A 1 86 ? 16.641 5.920 -14.710 1.00 82.88 86 TRP A N 1
ATOM 701 C CA . TRP A 1 86 ? 18.000 5.558 -15.133 1.00 82.88 86 TRP A CA 1
ATOM 702 C C . TRP A 1 86 ? 18.194 4.080 -15.451 1.00 82.88 86 TRP A C 1
ATOM 704 O O . TRP A 1 86 ? 19.194 3.717 -16.078 1.00 82.88 86 TRP A O 1
ATOM 714 N N . LEU A 1 87 ? 17.257 3.216 -15.062 1.00 81.06 87 LEU A N 1
ATOM 715 C CA . LEU A 1 87 ? 17.292 1.801 -15.411 1.00 81.06 87 LEU A CA 1
ATOM 716 C C . LEU A 1 87 ? 17.293 1.593 -16.935 1.00 81.06 87 LEU A C 1
ATOM 718 O O . LEU A 1 87 ? 18.174 0.877 -17.410 1.00 81.06 87 LEU A O 1
ATOM 722 N N . PRO A 1 88 ? 16.395 2.205 -17.735 1.00 72.94 88 PRO A N 1
ATOM 723 C CA . PRO A 1 8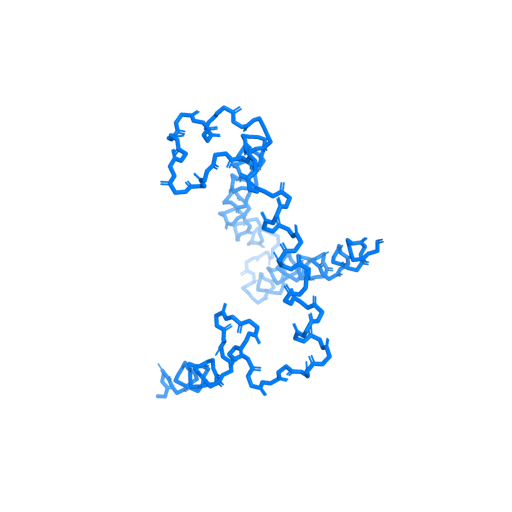8 ? 16.340 1.927 -19.169 1.00 72.94 88 PRO A CA 1
ATOM 724 C C . PRO A 1 88 ? 17.606 2.382 -19.898 1.00 72.94 88 PRO A C 1
ATOM 726 O O . PRO A 1 88 ? 18.086 1.685 -20.790 1.00 72.94 88 PRO A O 1
ATOM 729 N N . THR A 1 89 ? 18.169 3.529 -19.504 1.00 76.12 89 THR A N 1
ATOM 730 C CA . THR A 1 89 ? 19.417 4.055 -20.073 1.00 76.12 89 THR A CA 1
ATOM 731 C C . THR A 1 89 ? 20.605 3.175 -19.704 1.00 76.12 89 THR A C 1
ATOM 733 O O . THR A 1 89 ? 21.332 2.746 -20.593 1.00 76.12 89 THR A O 1
ATOM 736 N N . SER A 1 90 ? 20.736 2.801 -18.427 1.00 76.12 90 SER A N 1
ATOM 737 C CA . SER A 1 90 ? 21.815 1.918 -17.962 1.00 76.12 90 SER A CA 1
ATOM 738 C C . SER A 1 90 ? 21.750 0.538 -18.622 1.00 76.12 90 SER A C 1
ATOM 740 O O . SER A 1 90 ? 22.768 -0.017 -19.030 1.00 76.12 90 SER A O 1
ATOM 742 N N . LEU A 1 91 ? 20.544 -0.017 -18.772 1.00 75.25 91 LEU A N 1
ATOM 743 C CA . LEU A 1 91 ? 20.346 -1.297 -19.447 1.00 75.25 91 LEU A CA 1
ATOM 744 C C . LEU A 1 91 ? 20.642 -1.222 -20.944 1.00 75.25 91 LEU A C 1
ATOM 746 O O . LEU A 1 91 ? 21.168 -2.184 -21.498 1.00 75.25 91 LEU A O 1
ATOM 750 N N . LYS A 1 92 ? 20.334 -0.103 -21.608 1.00 69.75 92 LYS A N 1
ATOM 751 C CA . LYS A 1 92 ? 20.652 0.101 -23.028 1.00 69.75 92 LYS A CA 1
ATOM 752 C C . LYS A 1 92 ? 22.162 0.118 -23.273 1.00 69.75 92 LYS A C 1
ATOM 754 O O . LYS A 1 92 ? 22.610 -0.500 -24.242 1.00 69.75 92 LYS A O 1
ATOM 759 N N . ASP A 1 93 ? 22.915 0.764 -22.386 1.00 71.94 93 ASP A N 1
ATOM 760 C CA . ASP A 1 93 ? 24.380 0.812 -22.439 1.00 71.94 93 ASP A CA 1
ATOM 761 C C . ASP A 1 93 ? 24.992 -0.580 -22.198 1.00 71.94 93 ASP A C 1
ATOM 763 O O . ASP A 1 93 ? 25.893 -1.000 -22.924 1.00 71.94 93 ASP A O 1
ATOM 767 N N . LEU A 1 94 ? 24.445 -1.345 -21.245 1.00 70.06 94 LEU A N 1
ATOM 768 C CA . LEU A 1 94 ? 24.874 -2.718 -20.939 1.00 70.06 94 LEU A CA 1
ATOM 769 C C . LEU A 1 94 ? 24.503 -3.739 -22.029 1.00 70.06 94 LEU A C 1
ATOM 771 O O . LEU A 1 94 ? 25.245 -4.690 -22.264 1.00 70.06 94 LEU A O 1
ATOM 775 N N . ALA A 1 95 ? 23.361 -3.568 -22.700 1.00 65.81 95 ALA A N 1
ATOM 776 C CA . ALA A 1 95 ? 22.852 -4.510 -23.700 1.00 65.81 95 ALA A CA 1
ATOM 777 C C . ALA A 1 95 ? 23.426 -4.300 -25.114 1.00 65.81 95 ALA A C 1
ATOM 779 O O . ALA A 1 95 ? 22.997 -4.982 -26.052 1.00 65.81 95 ALA A O 1
ATOM 780 N N . GLY A 1 96 ? 24.346 -3.343 -25.299 1.00 66.50 96 GLY A N 1
ATOM 781 C CA . GLY A 1 96 ? 24.987 -3.074 -26.590 1.00 66.50 96 GLY A CA 1
ATOM 782 C C . GLY A 1 96 ? 24.005 -2.702 -27.709 1.00 66.50 96 GLY A C 1
ATOM 783 O O . GLY A 1 96 ? 24.273 -2.971 -28.876 1.00 66.50 96 GLY A O 1
ATOM 784 N N . GLY A 1 97 ? 22.840 -2.136 -27.369 1.00 63.97 97 GLY A N 1
ATOM 785 C CA . GLY A 1 97 ? 21.812 -1.730 -28.337 1.00 63.97 97 GLY A CA 1
ATOM 786 C C . GLY A 1 97 ? 20.807 -2.812 -28.764 1.00 63.97 97 GLY A C 1
ATOM 787 O O . GLY A 1 97 ? 19.890 -2.499 -29.524 1.00 63.97 97 GLY A O 1
ATOM 788 N N . SER A 1 98 ? 20.900 -4.053 -28.266 1.00 72.75 98 SER A N 1
ATOM 789 C CA . SER A 1 98 ? 19.893 -5.096 -28.539 1.00 72.75 98 SER A CA 1
ATOM 790 C C . SER A 1 98 ? 18.646 -4.932 -27.655 1.00 72.75 98 SER A C 1
ATOM 792 O O . SER A 1 98 ? 18.678 -5.221 -26.458 1.00 72.75 98 SER A O 1
ATOM 794 N N . MET A 1 99 ? 17.517 -4.513 -28.241 1.00 67.50 99 MET A N 1
ATOM 795 C CA . MET A 1 99 ? 16.240 -4.306 -27.527 1.00 67.50 99 MET A CA 1
ATOM 796 C C . MET A 1 99 ? 15.701 -5.565 -26.829 1.00 67.50 99 MET A C 1
ATOM 798 O O . MET A 1 99 ? 15.107 -5.457 -25.758 1.00 67.50 99 MET A O 1
ATOM 802 N N . ALA A 1 100 ? 15.932 -6.756 -27.391 1.00 73.12 100 ALA A N 1
ATOM 803 C CA . ALA A 1 100 ? 15.488 -8.012 -26.783 1.00 73.12 100 ALA A CA 1
ATOM 804 C C . ALA A 1 100 ? 16.214 -8.294 -25.454 1.00 73.12 100 ALA A C 1
ATOM 806 O O . ALA A 1 100 ? 15.588 -8.692 -24.472 1.00 73.12 100 ALA A O 1
ATOM 807 N N . ASN A 1 101 ? 17.519 -8.010 -25.394 1.00 71.38 101 ASN A N 1
ATOM 808 C CA . ASN A 1 101 ? 18.325 -8.218 -24.190 1.00 71.38 101 ASN A CA 1
ATOM 809 C C . ASN A 1 101 ? 18.000 -7.187 -23.099 1.00 71.38 101 ASN A C 1
ATOM 811 O O . ASN A 1 101 ? 17.966 -7.540 -21.921 1.00 71.38 101 ASN A O 1
ATOM 815 N N . VAL A 1 102 ? 17.687 -5.941 -23.480 1.00 72.62 102 VAL A N 1
ATOM 816 C CA . VAL A 1 102 ? 17.208 -4.909 -22.540 1.00 72.62 102 VAL A CA 1
ATOM 817 C C . VAL A 1 102 ? 15.926 -5.364 -21.843 1.00 72.62 102 VAL A C 1
ATOM 819 O O . VAL A 1 102 ? 15.819 -5.227 -20.628 1.00 72.62 102 VAL A O 1
ATOM 822 N N . GLY A 1 103 ? 14.977 -5.946 -22.585 1.00 72.38 103 GLY A N 1
ATOM 823 C CA . GLY A 1 103 ? 13.718 -6.439 -22.022 1.00 72.38 103 GLY A CA 1
ATOM 824 C C . GLY A 1 103 ? 13.919 -7.539 -20.976 1.00 72.38 103 GLY A C 1
ATOM 825 O O . GLY A 1 103 ? 13.352 -7.462 -19.890 1.00 72.38 103 GLY A O 1
ATOM 826 N N . VAL A 1 104 ? 14.773 -8.528 -21.259 1.00 77.00 104 VAL A N 1
ATOM 827 C CA . VAL A 1 104 ? 15.069 -9.623 -20.313 1.00 77.00 104 VAL A CA 1
ATOM 828 C C . VAL A 1 104 ? 15.772 -9.106 -19.056 1.00 77.00 104 VAL A C 1
ATOM 830 O O . VAL A 1 104 ? 15.403 -9.482 -17.943 1.00 77.00 104 VAL A O 1
ATOM 833 N N . LEU A 1 105 ? 16.746 -8.207 -19.213 1.00 74.31 105 LEU A N 1
ATOM 834 C CA . LEU A 1 105 ? 17.466 -7.620 -18.081 1.00 74.31 105 LEU A CA 1
ATOM 835 C C . LEU A 1 105 ? 16.583 -6.683 -17.244 1.00 74.31 105 LEU A C 1
ATOM 837 O O . LEU A 1 105 ? 16.777 -6.597 -16.034 1.00 74.31 105 LEU A O 1
ATOM 841 N N . ALA A 1 106 ? 15.594 -6.025 -17.855 1.00 75.88 106 ALA A N 1
ATOM 842 C CA . ALA A 1 106 ? 14.649 -5.162 -17.152 1.00 75.88 106 ALA A CA 1
ATOM 843 C C . ALA A 1 106 ? 13.686 -5.944 -16.251 1.00 75.88 106 ALA A C 1
ATOM 845 O O . ALA A 1 106 ? 13.290 -5.427 -15.214 1.00 75.88 106 ALA A O 1
ATOM 846 N N . ILE A 1 107 ? 13.334 -7.188 -16.598 1.00 81.94 107 ILE A N 1
ATOM 847 C CA . ILE A 1 107 ? 12.405 -8.012 -15.804 1.00 81.94 107 ILE A CA 1
ATOM 848 C C . ILE A 1 107 ? 13.009 -8.399 -14.448 1.00 81.94 107 ILE A C 1
ATOM 850 O O . ILE A 1 107 ? 12.299 -8.425 -13.443 1.00 81.94 107 ILE A O 1
ATOM 854 N N . LEU A 1 108 ? 14.313 -8.687 -14.398 1.00 81.25 108 LEU A N 1
ATOM 855 C CA . LEU A 1 108 ? 14.990 -9.193 -13.197 1.00 81.25 108 LEU A CA 1
ATOM 856 C C . LEU A 1 108 ? 14.785 -8.291 -11.963 1.00 81.25 108 LEU A C 1
ATOM 858 O O . LEU A 1 108 ? 14.334 -8.794 -10.928 1.00 81.25 108 LEU A O 1
ATOM 862 N N . PRO A 1 109 ? 15.024 -6.972 -12.046 1.00 79.69 109 PRO A N 1
ATOM 863 C CA . PRO A 1 109 ? 14.723 -6.073 -10.946 1.00 79.69 109 PRO A CA 1
ATOM 864 C C . PRO A 1 109 ? 13.254 -5.953 -10.547 1.00 79.69 109 PRO A C 1
ATOM 866 O O . PRO A 1 109 ? 13.004 -5.572 -9.415 1.00 79.69 109 PRO A O 1
ATOM 869 N N . PHE A 1 110 ? 12.288 -6.226 -11.430 1.00 81.00 110 PHE A N 1
ATOM 870 C CA . PHE A 1 110 ? 10.864 -6.200 -11.066 1.00 81.00 110 PHE A CA 1
ATOM 871 C C . PHE A 1 110 ? 10.421 -7.513 -10.409 1.00 81.00 110 PHE A C 1
ATOM 873 O O . PHE A 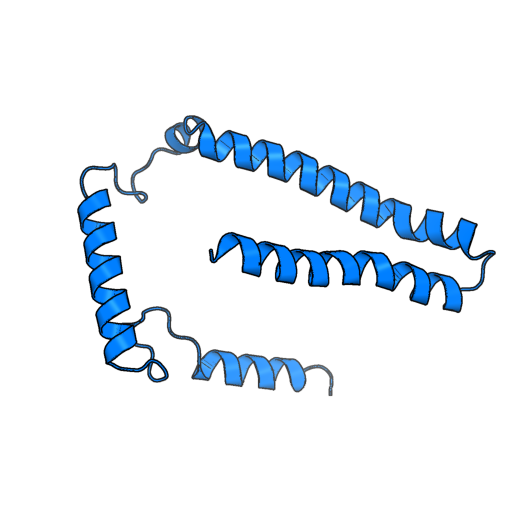1 110 ? 9.530 -7.517 -9.561 1.00 81.00 110 PHE A O 1
ATOM 880 N N . VAL A 1 111 ? 11.077 -8.628 -10.741 1.00 86.00 111 VAL A N 1
ATOM 881 C CA . VAL A 1 111 ? 10.840 -9.932 -10.103 1.00 86.00 111 VAL A CA 1
ATOM 882 C C . VAL A 1 111 ? 11.483 -10.010 -8.714 1.00 86.00 111 VAL A C 1
ATOM 884 O O . VAL A 1 111 ? 10.933 -10.651 -7.819 1.00 86.00 111 VAL A O 1
ATOM 887 N N . ALA A 1 112 ? 12.611 -9.332 -8.489 1.00 85.38 112 ALA A N 1
ATOM 888 C CA . ALA A 1 112 ? 13.285 -9.332 -7.189 1.00 85.38 112 ALA A CA 1
ATOM 889 C C . ALA A 1 112 ? 12.396 -8.816 -6.024 1.00 85.38 112 ALA A C 1
ATOM 891 O O . ALA A 1 112 ? 12.327 -9.502 -5.002 1.00 85.38 112 ALA A O 1
ATOM 892 N N . PRO A 1 113 ? 11.6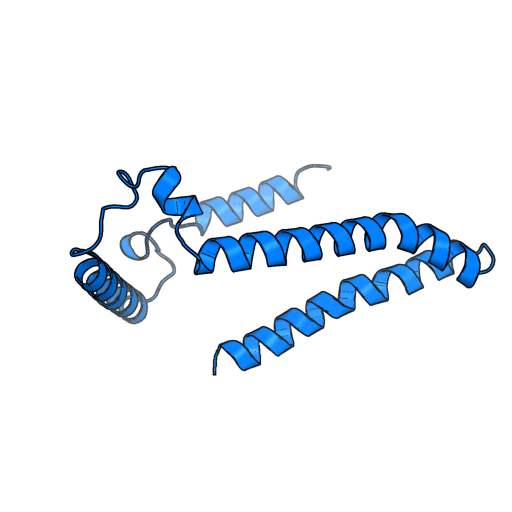47 -7.700 -6.150 1.00 87.38 113 PRO A N 1
ATOM 893 C CA . PRO A 1 113 ? 10.654 -7.269 -5.172 1.00 87.38 113 PRO A CA 1
ATOM 894 C C . PRO A 1 113 ? 9.542 -8.287 -4.939 1.00 87.38 113 PRO A C 1
ATOM 896 O O . PRO A 1 113 ? 9.137 -8.460 -3.796 1.00 87.38 113 PRO A O 1
ATOM 899 N N . LEU A 1 114 ? 9.073 -8.999 -5.974 1.00 88.44 114 LEU A N 1
ATOM 900 C CA . LEU A 1 114 ? 8.049 -10.039 -5.803 1.00 88.44 114 LEU A CA 1
ATOM 901 C C . LEU A 1 114 ? 8.541 -11.154 -4.873 1.00 88.44 114 LEU A C 1
ATOM 903 O O . LEU A 1 114 ? 7.845 -11.528 -3.929 1.00 88.44 114 LEU A O 1
ATOM 907 N N . ALA A 1 115 ? 9.764 -11.643 -5.094 1.00 89.69 115 ALA A N 1
ATOM 908 C CA . ALA A 1 115 ? 10.383 -12.627 -4.209 1.00 89.69 115 ALA A CA 1
ATOM 909 C C . ALA A 1 115 ? 10.646 -12.045 -2.809 1.00 89.69 115 ALA A C 1
ATOM 911 O O . ALA A 1 115 ? 10.393 -12.706 -1.802 1.00 89.69 115 ALA A O 1
ATOM 912 N N . GLY A 1 116 ? 11.109 -10.794 -2.742 1.00 90.00 116 GLY A N 1
ATOM 913 C CA . GLY A 1 116 ? 11.378 -10.089 -1.491 1.00 90.00 116 GLY A CA 1
ATOM 914 C C . GLY A 1 116 ? 10.135 -9.942 -0.616 1.00 90.00 116 GLY A C 1
ATOM 915 O O . GLY A 1 116 ? 10.195 -10.264 0.568 1.00 90.00 116 GLY A O 1
ATOM 916 N N . ILE A 1 117 ? 9.003 -9.530 -1.195 1.00 91.44 117 ILE A N 1
ATOM 917 C CA . ILE A 1 117 ? 7.721 -9.414 -0.488 1.00 91.44 117 ILE A CA 1
ATOM 918 C C . ILE A 1 117 ? 7.316 -10.773 0.077 1.00 91.44 117 ILE A C 1
ATOM 920 O O . ILE A 1 117 ? 7.026 -10.860 1.264 1.00 91.44 117 ILE A O 1
ATOM 924 N N . TYR A 1 118 ? 7.371 -11.839 -0.725 1.00 90.06 118 TYR A N 1
ATOM 925 C CA . TYR A 1 118 ? 7.015 -13.180 -0.258 1.00 90.06 118 TYR A CA 1
ATOM 926 C C . TYR A 1 118 ? 7.876 -13.631 0.932 1.00 90.06 118 TYR A C 1
ATOM 928 O O . TYR A 1 118 ? 7.351 -14.085 1.949 1.00 90.06 118 TYR A O 1
ATOM 936 N N . VAL A 1 119 ? 9.198 -13.459 0.838 1.00 91.88 119 VAL A N 1
ATOM 937 C CA . VAL A 1 119 ? 10.131 -13.837 1.908 1.00 91.88 119 VAL A CA 1
ATOM 938 C C . VAL A 1 119 ? 9.891 -13.011 3.172 1.00 91.88 119 VAL A C 1
ATOM 940 O O . VAL A 1 119 ? 9.792 -13.576 4.259 1.00 91.88 119 VAL A O 1
ATOM 943 N N . ILE A 1 120 ? 9.761 -11.689 3.045 1.00 91.62 120 ILE A N 1
ATOM 944 C CA . ILE A 1 120 ? 9.544 -10.792 4.186 1.00 91.62 120 ILE A CA 1
ATOM 945 C C . ILE A 1 120 ? 8.189 -11.061 4.846 1.00 91.62 120 ILE A C 1
ATOM 947 O O . ILE A 1 120 ? 8.129 -11.093 6.073 1.00 91.62 120 ILE A O 1
ATOM 951 N N . SER A 1 121 ? 7.128 -11.315 4.075 1.00 88.06 121 SER A N 1
ATOM 952 C CA . SER A 1 121 ? 5.815 -11.687 4.617 1.00 88.06 121 SER A CA 1
ATOM 953 C C . SER A 1 121 ? 5.896 -12.955 5.466 1.00 88.06 121 SER A C 1
ATOM 955 O O . SER A 1 121 ? 5.410 -12.959 6.590 1.00 88.06 121 SER A O 1
ATOM 957 N N . MET A 1 122 ? 6.614 -13.989 5.007 1.00 87.44 122 MET A N 1
ATOM 958 C CA . MET A 1 122 ? 6.807 -15.211 5.803 1.00 87.44 122 MET A CA 1
ATOM 959 C C . MET A 1 122 ? 7.555 -14.971 7.123 1.00 87.44 122 MET A C 1
ATOM 961 O O . MET A 1 122 ? 7.312 -15.677 8.102 1.00 87.44 122 MET A O 1
ATOM 965 N N . PHE A 1 123 ? 8.486 -14.015 7.154 1.00 87.50 123 PHE A N 1
ATOM 966 C CA . PHE A 1 123 ? 9.191 -13.646 8.383 1.00 87.50 123 PHE A CA 1
ATOM 967 C C . PHE A 1 123 ? 8.374 -12.721 9.287 1.00 87.50 123 PHE A C 1
ATOM 969 O O . PHE A 1 123 ? 8.557 -12.782 10.495 1.00 87.50 123 PHE A O 1
ATOM 976 N N . SER A 1 124 ? 7.507 -11.878 8.724 1.00 84.00 124 SER A N 1
ATOM 977 C CA . SER A 1 124 ? 6.669 -10.941 9.481 1.00 84.00 124 SER A CA 1
ATOM 978 C C . SER A 1 124 ? 5.450 -11.605 10.119 1.00 84.00 124 SER A C 1
ATOM 980 O O . SER A 1 124 ? 4.931 -11.075 11.099 1.00 84.00 124 SER A O 1
ATOM 982 N N . ASP A 1 125 ? 4.980 -12.717 9.554 1.00 79.75 125 ASP A N 1
ATOM 983 C CA . ASP A 1 125 ? 3.844 -13.480 10.082 1.00 79.75 125 ASP A CA 1
ATOM 984 C C . ASP A 1 125 ? 4.239 -14.394 11.264 1.00 79.75 125 ASP A C 1
ATOM 986 O O . ASP A 1 125 ? 3.368 -14.983 11.906 1.00 79.75 125 ASP A O 1
ATOM 990 N N . ARG A 1 126 ? 5.543 -14.522 11.552 1.00 62.34 126 ARG A N 1
ATOM 991 C CA . ARG A 1 126 ? 6.097 -15.217 12.727 1.00 62.34 126 ARG A CA 1
ATOM 992 C C . ARG A 1 126 ? 6.381 -14.249 13.868 1.00 62.34 126 ARG A C 1
ATOM 994 O O . ARG A 1 126 ? 6.122 -14.657 15.021 1.00 62.34 126 ARG A O 1
#

Sequence (126 aa):
IEGLLSVVVLTIWWLVISDRPEEARWLPAKERDYLLTELARERKAREGRVPAAKAPLKAVFRNKGLMRLVVLNFFYQTGDYGYTLWLPTSLKDLAGGSMANVGVLAILPFVAPLAGIYVISMFSDR

Organism: Escherichia coli (NCBI:txid562)

Foldseek 3Di:
DVCPVVVVVVVVCVVQDDPALVRGPPDDPVVSVVVVVVVVVVCVVCVPDDPPVPDPPVVCVVPPVNVVVVVVVVVVVVVVVVCVVCLLVVLCVVVVNDPVSSVVVVVVVVVVVVVVCVVVVVVVVD